Protein AF-A0A1E5IMK6-F1 (afdb_monomer_lite)

Secondary structure (DSSP, 8-state):
-HHHHHHHT-SEEEEETT---HHHHHHHHTTT-EEEEEEE---HHHHHHHHHTHHHHHHHHTT-SEEEESS-EEES---S----

Foldseek 3Di:
DLVVCVVVVAQEDEAEADPQDVVVLVNCVVVVHAYEYAQHDDDPVNVVVCVVVVVVVVVSVQSHQWYHHPVDIDGPDPDDDDDD

pLDDT: mean 80.4, std 14.31, range [30.2, 92.31]

Radius of gyration: 14.08 Å; chains: 1; bounding box: 34×36×30 Å

InterPro domains:
  IPR007507 3-deoxy-D-manno-octulosonic-acid transferase, N-terminal [PF04413] (1-70)
  IPR038107 3-deoxy-D-manno-octulosonic-acid transferase, N-terminal domain superfamily [G3DSA:3.40.50.11720] (1-75)
  IPR039901 3-deoxy-D-manno-octulosonic acid transferase [P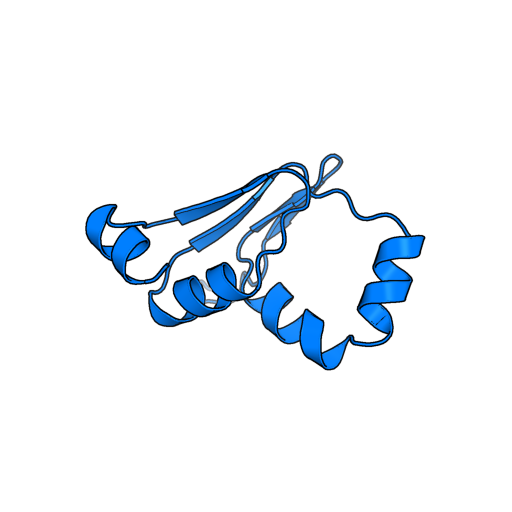THR42755] (2-70)

Structure (mmCIF, N/CA/C/O backbone):
data_AF-A0A1E5IMK6-F1
#
_entry.id   AF-A0A1E5IMK6-F1
#
loop_
_atom_site.group_PDB
_atom_site.id
_atom_site.type_symbol
_atom_site.label_atom_id
_atom_site.label_alt_id
_atom_site.label_comp_id
_atom_site.label_asym_id
_atom_site.label_entity_id
_atom_site.label_seq_id
_atom_site.pdbx_PDB_ins_code
_atom_site.Cartn_x
_atom_site.Cartn_y
_atom_site.Cartn_z
_atom_site.occupancy
_atom_site.B_iso_or_equiv
_atom_site.auth_seq_id
_atom_site.auth_comp_id
_atom_site.auth_asym_id
_atom_site.auth_atom_id
_atom_site.pdbx_PDB_model_num
ATOM 1 N N . MET A 1 1 ? -11.760 8.391 3.974 1.00 78.06 1 MET A N 1
ATOM 2 C CA . MET A 1 1 ? -11.278 6.991 3.993 1.00 78.06 1 MET A CA 1
ATOM 3 C C . MET A 1 1 ? -11.606 6.222 5.265 1.00 78.06 1 MET A C 1
ATOM 5 O O . MET A 1 1 ? -12.363 5.270 5.161 1.00 78.06 1 MET A O 1
ATOM 9 N N . ARG A 1 2 ? -11.160 6.641 6.461 1.00 80.88 2 ARG A N 1
ATOM 10 C CA . ARG A 1 2 ? -11.472 5.955 7.740 1.00 80.88 2 ARG A CA 1
ATOM 11 C C . ARG A 1 2 ? -12.953 5.576 7.913 1.00 80.88 2 ARG A C 1
ATOM 13 O O . ARG A 1 2 ? -13.259 4.417 8.147 1.00 80.88 2 ARG A O 1
ATOM 20 N N . ARG A 1 3 ? -13.858 6.541 7.708 1.00 85.94 3 ARG A N 1
ATOM 21 C CA . ARG A 1 3 ? -15.313 6.337 7.810 1.00 85.94 3 ARG A CA 1
ATOM 22 C C . ARG A 1 3 ? -15.847 5.293 6.823 1.00 85.94 3 ARG A C 1
ATOM 24 O O . ARG A 1 3 ? -16.747 4.550 7.180 1.00 85.94 3 ARG A O 1
ATOM 31 N N . ALA A 1 4 ? -15.298 5.225 5.609 1.00 86.06 4 ALA A N 1
ATOM 32 C CA . ALA A 1 4 ? -15.720 4.234 4.620 1.00 86.06 4 ALA A CA 1
ATOM 33 C C . ALA A 1 4 ? -15.352 2.816 5.077 1.00 86.06 4 ALA A C 1
ATOM 35 O O . ALA A 1 4 ? -16.207 1.941 5.070 1.00 86.06 4 ALA A O 1
ATOM 36 N N . PHE A 1 5 ? -14.126 2.624 5.575 1.00 86.44 5 PHE A N 1
ATOM 37 C CA . PHE A 1 5 ? -13.676 1.343 6.133 1.00 86.44 5 PHE A CA 1
ATOM 38 C C . PHE A 1 5 ? -14.530 0.900 7.329 1.00 86.44 5 PHE A C 1
ATOM 40 O O . PHE A 1 5 ? -14.823 -0.282 7.470 1.00 86.44 5 PHE A O 1
ATOM 47 N N . ASP A 1 6 ? -14.957 1.853 8.163 1.00 87.00 6 ASP A N 1
ATOM 48 C CA . ASP A 1 6 ? -15.808 1.580 9.325 1.00 87.00 6 ASP A CA 1
ATOM 49 C C . ASP A 1 6 ? -17.246 1.220 8.945 1.00 87.00 6 ASP A C 1
ATOM 51 O O . ASP A 1 6 ? -17.814 0.284 9.502 1.00 87.00 6 ASP A O 1
ATOM 55 N N . ILE A 1 7 ? -17.830 1.926 7.973 1.00 91.31 7 ILE A N 1
ATOM 56 C CA . ILE A 1 7 ? -19.187 1.639 7.488 1.00 91.31 7 ILE A CA 1
ATOM 57 C C . ILE A 1 7 ? -19.229 0.283 6.780 1.00 91.31 7 ILE A C 1
ATOM 59 O O . ILE A 1 7 ? -20.134 -0.510 7.021 1.00 91.31 7 ILE A O 1
ATOM 63 N N . ILE A 1 8 ? -18.243 0.019 5.921 1.00 88.94 8 ILE A N 1
ATOM 64 C CA . ILE A 1 8 ? -18.163 -1.209 5.119 1.00 88.94 8 ILE A CA 1
ATOM 65 C C . ILE A 1 8 ? -17.702 -2.398 5.977 1.00 88.94 8 ILE A C 1
ATOM 67 O O . ILE A 1 8 ? -17.890 -3.543 5.578 1.00 88.94 8 ILE A O 1
ATOM 71 N N . LYS A 1 9 ? -17.133 -2.141 7.166 1.00 86.62 9 LYS A N 1
ATOM 72 C CA . LYS A 1 9 ? -16.471 -3.142 8.016 1.00 86.62 9 LYS A CA 1
ATOM 73 C C . LYS A 1 9 ? -15.421 -3.914 7.217 1.00 86.62 9 LYS A C 1
ATOM 75 O O . LYS A 1 9 ? -15.481 -5.128 7.074 1.00 86.62 9 LYS A O 1
ATOM 80 N N . THR A 1 10 ? -14.480 -3.182 6.629 1.00 87.31 10 THR A N 1
ATOM 81 C CA . THR A 1 10 ? -13.467 -3.760 5.742 1.00 87.31 10 THR A CA 1
ATOM 82 C C . THR A 1 10 ? -12.522 -4.679 6.516 1.00 87.31 10 THR A C 1
ATOM 84 O O . THR A 1 10 ? -11.825 -4.221 7.415 1.00 87.31 10 THR A O 1
ATOM 87 N N . TYR A 1 11 ? -12.459 -5.953 6.125 1.00 88.56 11 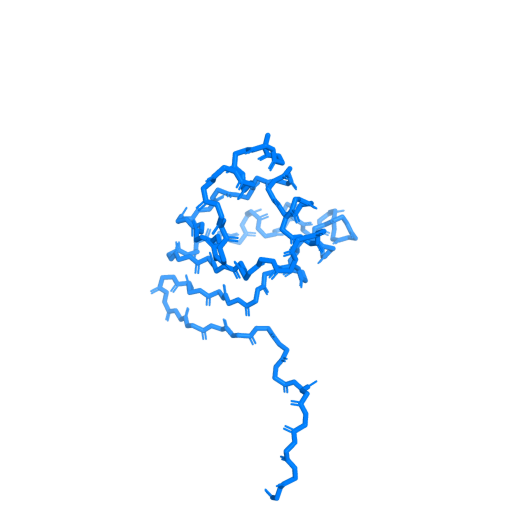TYR A N 1
ATOM 88 C CA . TYR A 1 11 ? -11.512 -6.939 6.669 1.00 88.56 11 TYR A CA 1
ATOM 89 C C . TYR A 1 11 ? -10.272 -7.119 5.784 1.00 88.56 11 TYR A C 1
ATOM 91 O O . TYR A 1 11 ? -9.195 -7.458 6.273 1.00 88.56 11 TYR A O 1
ATOM 99 N N . MET A 1 12 ? -10.415 -6.848 4.484 1.00 89.44 12 MET A N 1
ATOM 100 C CA . MET A 1 12 ? -9.345 -6.942 3.498 1.00 89.44 12 MET A CA 1
ATOM 101 C C . MET A 1 12 ? -9.485 -5.831 2.457 1.00 89.44 12 MET A C 1
ATOM 103 O O . MET A 1 12 ? -10.586 -5.536 1.992 1.00 89.44 12 MET A O 1
ATOM 107 N N . LEU A 1 13 ? -8.360 -5.229 2.095 1.00 89.50 13 LEU A N 1
ATOM 108 C CA . LEU A 1 13 ? -8.202 -4.315 0.980 1.00 89.50 13 LEU A CA 1
ATOM 109 C C . LEU A 1 13 ? -7.496 -5.056 -0.158 1.00 89.50 13 LEU A C 1
ATOM 111 O O . LEU A 1 13 ? -6.361 -5.494 0.010 1.00 89.50 13 LEU A O 1
ATOM 115 N N . MET A 1 14 ? -8.152 -5.156 -1.312 1.00 88.75 14 MET A N 1
ATOM 116 C CA . MET A 1 14 ? -7.547 -5.669 -2.541 1.00 88.75 14 MET A CA 1
ATOM 117 C C . MET A 1 14 ? -7.272 -4.507 -3.495 1.00 88.75 14 MET A C 1
ATOM 119 O O . MET A 1 14 ? -8.189 -3.764 -3.843 1.00 88.75 14 MET A O 1
ATOM 123 N N . LEU A 1 15 ? -6.014 -4.344 -3.895 1.00 86.88 15 LEU A N 1
ATOM 124 C CA . LEU A 1 15 ? -5.558 -3.356 -4.869 1.00 86.88 15 LEU A CA 1
ATOM 125 C C . LEU A 1 15 ? -5.301 -4.064 -6.195 1.00 86.88 15 LEU A C 1
ATOM 127 O O . LEU A 1 15 ? -4.543 -5.026 -6.227 1.00 86.88 15 LEU A O 1
ATOM 131 N N . VAL A 1 16 ? -5.910 -3.598 -7.280 1.00 84.00 16 VAL A N 1
ATOM 132 C CA . VAL A 1 16 ? -5.759 -4.212 -8.606 1.00 84.00 16 VAL A CA 1
ATOM 133 C C . VAL A 1 16 ? -4.813 -3.362 -9.467 1.00 84.00 16 VAL A C 1
ATOM 135 O O . VAL A 1 16 ? -4.799 -2.136 -9.355 1.00 84.00 16 VAL A O 1
ATOM 138 N N . GLU A 1 17 ? -4.002 -4.021 -10.298 1.00 72.00 17 GLU A N 1
ATOM 139 C CA . GLU A 1 17 ? -3.008 -3.448 -11.221 1.00 72.00 17 GLU A CA 1
ATOM 140 C C . GLU A 1 17 ? -1.822 -2.738 -10.548 1.00 72.00 17 GLU A C 1
ATOM 142 O O . GLU A 1 17 ? -0.756 -3.325 -10.402 1.00 72.00 17 GLU A O 1
ATOM 147 N N . THR A 1 18 ? -1.942 -1.454 -10.199 1.00 65.19 18 THR A N 1
ATOM 148 C CA . THR A 1 18 ? -0.840 -0.655 -9.603 1.00 65.19 18 THR A CA 1
ATOM 149 C C . THR A 1 18 ? -1.319 0.591 -8.864 1.00 65.19 18 THR A C 1
ATOM 151 O O . THR A 1 18 ? -0.592 1.574 -8.709 1.00 65.19 18 THR A O 1
ATOM 154 N N . GLU A 1 19 ? -2.545 0.576 -8.360 1.00 69.19 19 GLU A N 1
ATOM 155 C CA . GLU A 1 19 ? -3.081 1.721 -7.637 1.00 69.19 19 GLU A CA 1
ATOM 156 C C . GLU A 1 19 ? -2.556 1.793 -6.190 1.00 69.19 19 GLU A C 1
ATOM 158 O O . GLU A 1 19 ? -3.220 1.416 -5.222 1.00 69.19 19 GLU A O 1
ATOM 163 N N . LEU A 1 20 ? -1.324 2.288 -6.029 1.00 67.56 20 LEU A N 1
ATOM 164 C CA . LEU A 1 20 ? -0.717 2.545 -4.722 1.00 67.56 20 LEU A CA 1
ATOM 165 C C . LEU A 1 20 ? -1.255 3.849 -4.118 1.00 67.56 20 LEU A C 1
ATOM 167 O O . LEU A 1 20 ? -0.649 4.917 -4.220 1.00 67.56 20 LEU A O 1
ATOM 171 N N . TRP A 1 21 ? -2.390 3.759 -3.431 1.00 76.75 21 TRP A N 1
ATOM 172 C CA . TRP A 1 21 ? -2.968 4.888 -2.707 1.00 76.75 21 TRP A CA 1
ATOM 173 C C . TRP A 1 21 ? -2.445 4.951 -1.268 1.00 76.75 21 TRP A C 1
ATOM 175 O O . TRP A 1 21 ? -2.996 4.337 -0.356 1.00 76.75 21 TRP A O 1
ATOM 185 N N . VAL A 1 22 ? -1.408 5.759 -1.043 1.00 72.62 22 VAL A N 1
ATOM 186 C CA . VAL A 1 22 ? -0.744 5.990 0.261 1.00 72.62 22 VAL A CA 1
ATOM 187 C C . VAL A 1 22 ? -1.726 6.201 1.431 1.00 72.62 22 VAL A C 1
ATOM 189 O O . VAL A 1 22 ? -1.551 5.658 2.522 1.00 72.62 22 VAL A O 1
ATOM 192 N N . ILE A 1 23 ? -2.819 6.936 1.204 1.00 77.00 23 ILE A N 1
ATOM 193 C CA . ILE A 1 23 ? -3.851 7.209 2.223 1.00 77.00 23 ILE A CA 1
ATOM 194 C C . ILE A 1 23 ? -4.619 5.933 2.636 1.00 77.00 23 ILE A C 1
ATOM 196 O O . ILE A 1 23 ? -5.082 5.826 3.779 1.00 77.00 23 ILE A O 1
ATOM 200 N N . MET A 1 24 ? -4.757 4.954 1.734 1.00 82.81 24 MET A N 1
ATOM 201 C CA . MET A 1 24 ? -5.395 3.663 2.021 1.00 82.81 24 MET A CA 1
ATOM 202 C C . MET A 1 24 ? -4.511 2.812 2.925 1.00 82.81 24 MET A C 1
ATOM 204 O O . MET A 1 24 ? -5.000 2.342 3.949 1.00 82.81 24 MET A O 1
ATOM 208 N N . PHE A 1 25 ? -3.214 2.728 2.619 1.00 82.62 25 PHE A N 1
ATOM 209 C CA . PHE A 1 25 ? -2.225 2.017 3.434 1.00 82.62 25 PHE A CA 1
ATOM 210 C C . PHE A 1 25 ? -2.154 2.548 4.868 1.00 82.62 25 PHE A C 1
ATOM 212 O O . PHE A 1 25 ? -2.184 1.791 5.835 1.00 82.62 25 PHE A O 1
ATOM 219 N N . TYR A 1 26 ? -2.165 3.871 5.041 1.00 82.56 26 TYR A N 1
ATOM 220 C CA . TYR A 1 26 ? -2.188 4.447 6.386 1.00 82.56 26 TYR A CA 1
ATOM 221 C C . TYR A 1 26 ? -3.454 4.056 7.169 1.00 82.56 26 TYR A C 1
ATOM 223 O O . TYR A 1 26 ? -3.434 3.867 8.388 1.00 82.56 26 TYR A O 1
ATOM 231 N N . THR A 1 27 ? -4.586 3.939 6.472 1.00 83.75 27 THR A N 1
ATOM 232 C CA . THR A 1 27 ? -5.858 3.565 7.097 1.00 83.75 27 THR A CA 1
ATOM 233 C C . THR A 1 27 ? -5.887 2.078 7.463 1.00 83.75 27 THR A C 1
ATOM 235 O O . THR A 1 27 ? -6.408 1.746 8.530 1.00 83.75 27 THR A O 1
ATOM 238 N N . THR A 1 28 ? -5.311 1.201 6.632 1.00 85.38 28 THR A N 1
ATOM 239 C CA . THR A 1 28 ? -5.241 -0.250 6.880 1.00 85.38 28 THR A CA 1
ATOM 240 C C . THR A 1 28 ? -4.311 -0.574 8.046 1.00 85.38 28 THR A C 1
ATOM 242 O O . THR A 1 28 ? -4.719 -1.303 8.952 1.00 85.38 28 THR A O 1
ATOM 245 N N . ALA A 1 29 ? -3.138 0.068 8.106 1.00 82.31 29 ALA A N 1
ATOM 246 C CA . ALA A 1 29 ? -2.159 -0.087 9.185 1.00 82.31 29 ALA A CA 1
ATOM 247 C C . ALA A 1 29 ? -2.761 0.174 10.578 1.00 82.31 29 ALA A C 1
ATOM 249 O O . ALA A 1 29 ? -2.445 -0.495 11.556 1.00 82.31 29 ALA A O 1
ATOM 250 N N . ARG A 1 30 ? -3.684 1.140 10.679 1.00 82.44 30 ARG A N 1
ATOM 251 C CA . ARG A 1 30 ? -4.349 1.513 11.942 1.00 82.44 30 ARG A CA 1
ATOM 252 C C . ARG A 1 30 ? -5.546 0.633 12.306 1.00 82.44 30 ARG A C 1
ATOM 254 O O . ARG A 1 30 ? -6.090 0.805 13.394 1.00 82.44 30 ARG A O 1
ATOM 261 N N . LYS A 1 31 ? -6.007 -0.232 11.401 1.00 82.88 31 LYS A N 1
ATOM 262 C CA . LYS A 1 31 ? -7.250 -1.012 11.543 1.00 82.88 31 LYS A CA 1
ATOM 263 C C . LYS A 1 31 ? -7.049 -2.524 11.420 1.00 82.88 31 LYS A C 1
ATOM 265 O O . LYS A 1 31 ? -8.036 -3.247 11.427 1.00 82.88 31 LYS A O 1
ATOM 270 N N . ASN A 1 32 ? -5.799 -2.986 11.337 1.00 83.25 32 ASN A N 1
ATOM 271 C CA . ASN A 1 32 ? -5.445 -4.398 11.166 1.00 83.25 32 ASN A CA 1
ATOM 272 C C . ASN A 1 32 ? -6.151 -5.044 9.955 1.00 83.25 32 ASN A C 1
ATOM 274 O O . ASN A 1 32 ? -6.595 -6.189 10.002 1.00 83.25 32 ASN A O 1
ATOM 278 N N . VAL A 1 33 ? -6.310 -4.259 8.885 1.00 90.25 33 VAL A N 1
ATOM 279 C CA . VAL A 1 33 ? -6.936 -4.701 7.636 1.00 90.25 33 VAL A CA 1
ATOM 280 C C . VAL A 1 33 ? -5.865 -5.317 6.758 1.00 90.25 33 VAL A C 1
ATOM 282 O O . VAL A 1 33 ? -4.852 -4.667 6.506 1.00 90.25 33 VAL A O 1
ATOM 285 N N . LYS A 1 34 ? -6.120 -6.531 6.266 1.00 90.06 34 LYS A N 1
ATOM 286 C CA . LYS A 1 34 ? -5.205 -7.224 5.357 1.00 90.06 34 LYS A CA 1
ATOM 287 C C . LYS A 1 34 ? -5.125 -6.513 4.017 1.00 90.06 34 LYS A C 1
ATOM 289 O O . LYS A 1 34 ? -6.161 -6.128 3.482 1.00 90.06 34 LYS A O 1
ATOM 294 N N . VAL A 1 35 ? -3.929 -6.351 3.468 1.00 90.62 35 VAL A N 1
ATOM 295 C CA . VAL A 1 35 ? -3.718 -5.692 2.178 1.00 90.62 35 VAL A CA 1
ATOM 296 C C . VAL A 1 35 ? -3.133 -6.673 1.178 1.00 90.62 35 VAL A C 1
ATOM 298 O O . VAL A 1 35 ? -2.074 -7.255 1.398 1.00 90.62 35 VAL A O 1
ATOM 301 N N . VAL A 1 36 ? -3.832 -6.833 0.060 1.00 90.12 36 VAL A N 1
ATOM 302 C CA . VAL A 1 36 ? -3.446 -7.716 -1.038 1.00 90.12 36 VAL A CA 1
ATOM 303 C C . VAL A 1 36 ? -3.350 -6.894 -2.312 1.00 90.12 36 VAL A C 1
ATOM 305 O O . VAL A 1 36 ? -4.258 -6.119 -2.611 1.00 90.12 36 VAL A O 1
ATOM 308 N N . THR A 1 37 ? -2.279 -7.061 -3.080 1.00 88.50 37 THR A N 1
ATOM 309 C CA . THR A 1 37 ? -2.199 -6.539 -4.451 1.00 88.50 37 THR A CA 1
ATOM 310 C C . THR A 1 37 ? -2.442 -7.671 -5.440 1.00 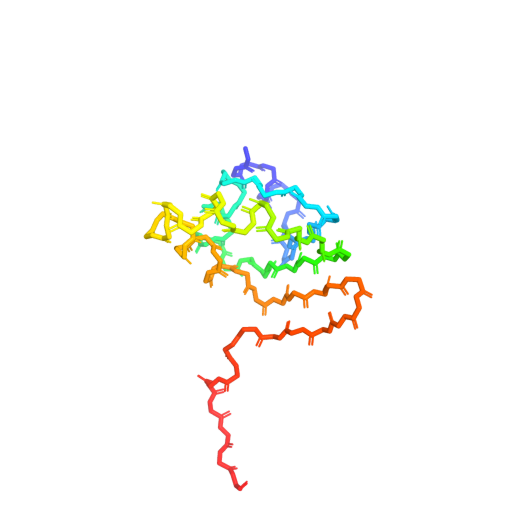88.50 37 THR A C 1
ATOM 312 O O . THR A 1 37 ? -2.014 -8.798 -5.205 1.00 88.50 37 THR A O 1
ATOM 315 N N . ILE A 1 38 ? -3.160 -7.385 -6.523 1.00 88.56 38 ILE A N 1
ATOM 316 C CA . ILE A 1 38 ? -3.535 -8.333 -7.570 1.00 88.56 38 ILE A CA 1
ATOM 317 C C . ILE A 1 38 ? -3.144 -7.748 -8.919 1.00 88.56 38 ILE A C 1
ATOM 319 O O . ILE A 1 38 ? -3.401 -6.575 -9.184 1.00 88.56 38 ILE A O 1
ATOM 323 N N . ASN A 1 39 ? -2.548 -8.569 -9.783 1.00 83.56 39 ASN A N 1
ATOM 324 C CA . ASN A 1 39 ? -1.993 -8.157 -11.073 1.00 83.56 39 ASN A CA 1
ATOM 325 C C . ASN A 1 39 ? -0.979 -7.013 -10.943 1.00 83.56 39 ASN A C 1
ATOM 327 O O . ASN A 1 39 ? -0.910 -6.138 -11.804 1.00 83.56 39 ASN A O 1
ATOM 331 N N . GLY A 1 40 ? -0.194 -7.020 -9.861 1.00 79.81 40 GLY A N 1
ATOM 332 C CA . GLY A 1 40 ? 0.882 -6.060 -9.649 1.00 79.81 40 GLY A CA 1
ATOM 333 C C . GLY A 1 40 ? 1.844 -6.044 -10.838 1.00 79.81 40 GLY A C 1
ATOM 334 O O . GLY A 1 40 ? 2.529 -7.037 -11.076 1.00 79.81 40 GLY A O 1
ATOM 335 N N . ARG A 1 41 ? 1.927 -4.925 -11.570 1.00 80.06 41 ARG A N 1
ATOM 336 C CA . ARG A 1 41 ? 2.902 -4.734 -12.660 1.00 80.06 41 ARG A CA 1
ATOM 337 C C . ARG A 1 41 ? 3.896 -3.642 -12.307 1.00 80.06 41 ARG A C 1
ATOM 339 O O . ARG A 1 41 ? 3.537 -2.478 -12.202 1.00 80.06 41 ARG A O 1
ATOM 346 N N . MET A 1 42 ? 5.177 -3.973 -12.198 1.00 83.62 42 MET A N 1
ATOM 347 C CA . MET A 1 42 ? 6.211 -2.961 -11.988 1.00 83.62 42 MET A CA 1
ATOM 348 C C . MET A 1 42 ? 7.249 -3.009 -13.100 1.00 83.62 42 MET A C 1
ATOM 350 O O . MET A 1 42 ? 7.987 -3.978 -13.241 1.00 83.62 42 MET A O 1
ATOM 354 N N . SER A 1 43 ? 7.330 -1.932 -13.885 1.00 84.94 43 SER A N 1
ATOM 355 C CA . SER A 1 43 ? 8.396 -1.782 -14.877 1.00 84.94 43 SER A CA 1
ATOM 356 C C . SER A 1 43 ? 9.735 -1.458 -14.203 1.00 84.94 43 SER A C 1
ATOM 358 O O . SER A 1 43 ? 9.767 -0.793 -13.163 1.00 84.94 43 SER A O 1
ATOM 360 N N . ALA A 1 44 ? 10.852 -1.832 -14.835 1.00 86.44 44 ALA A N 1
ATOM 361 C CA . ALA A 1 44 ? 12.194 -1.480 -14.357 1.00 86.44 44 ALA A CA 1
ATOM 362 C C . ALA A 1 44 ? 12.384 0.044 -14.201 1.00 86.44 44 ALA A C 1
ATOM 364 O O . ALA A 1 44 ? 12.987 0.510 -13.236 1.00 86.44 44 ALA A O 1
ATOM 365 N N . LYS A 1 45 ? 11.801 0.841 -15.109 1.00 87.38 45 LYS A N 1
ATOM 366 C CA . LYS A 1 45 ? 11.836 2.311 -15.043 1.00 87.38 45 LYS A CA 1
ATOM 367 C C . LYS A 1 45 ? 11.097 2.845 -13.812 1.00 87.38 45 LYS A C 1
ATOM 369 O O . LYS A 1 45 ? 11.596 3.754 -13.152 1.00 87.38 45 LYS A O 1
ATOM 374 N N . SER A 1 46 ? 9.925 2.286 -13.504 1.00 83.25 46 SER A N 1
ATOM 375 C CA . SER A 1 46 ? 9.157 2.649 -12.307 1.00 83.25 46 SER A CA 1
ATOM 376 C C . SER A 1 46 ? 9.919 2.265 -11.042 1.00 83.25 46 SER A C 1
ATOM 378 O O . SER A 1 46 ? 10.044 3.089 -10.139 1.00 83.25 46 SER A O 1
ATOM 380 N N . PHE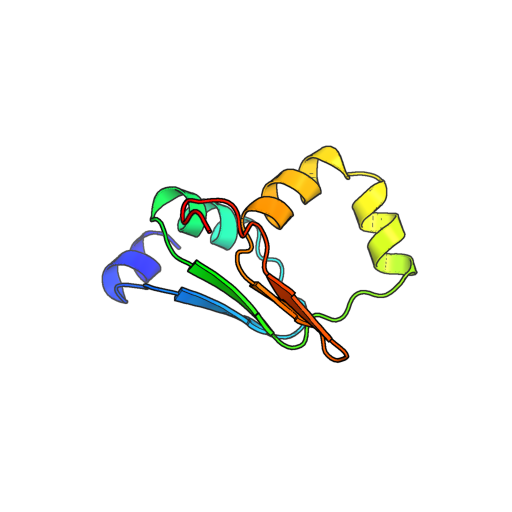 A 1 47 ? 10.495 1.059 -11.004 1.00 86.69 47 PHE A N 1
ATOM 381 C CA . PHE A 1 47 ? 11.284 0.574 -9.872 1.00 86.69 47 PHE A CA 1
ATOM 382 C C . PHE A 1 47 ? 12.471 1.488 -9.547 1.00 86.69 47 PHE A C 1
ATOM 384 O O . PHE A 1 47 ? 12.656 1.865 -8.392 1.00 86.69 47 PHE A O 1
ATOM 391 N N . GLU A 1 48 ? 13.226 1.933 -10.555 1.00 89.75 48 GLU A N 1
ATOM 392 C CA . GLU A 1 48 ? 14.315 2.894 -10.342 1.00 89.75 48 GLU A CA 1
ATOM 393 C C . GLU A 1 48 ? 13.806 4.256 -9.833 1.00 89.75 48 GLU A C 1
ATOM 395 O O . GLU A 1 48 ? 14.487 4.924 -9.054 1.00 89.75 48 GLU A O 1
ATOM 400 N N . GLY A 1 49 ? 12.585 4.656 -10.201 1.00 87.12 49 GLY A N 1
ATOM 401 C CA . GLY A 1 49 ? 11.900 5.812 -9.617 1.00 87.12 49 GLY A CA 1
ATOM 402 C C . GLY A 1 49 ? 11.595 5.630 -8.126 1.00 87.12 49 GLY A C 1
ATOM 403 O O . GLY A 1 49 ? 11.957 6.488 -7.320 1.00 87.12 49 GLY A O 1
ATOM 404 N N . TYR A 1 50 ? 10.998 4.496 -7.747 1.00 86.69 50 TYR A N 1
ATOM 405 C CA . TYR A 1 50 ? 10.710 4.148 -6.349 1.00 86.69 50 TYR A CA 1
ATOM 406 C C . TYR A 1 50 ? 11.988 4.054 -5.505 1.00 86.69 50 TYR A C 1
ATOM 408 O O . TYR A 1 50 ? 12.041 4.545 -4.379 1.00 86.69 50 TYR A O 1
ATOM 416 N N . LYS A 1 51 ? 13.062 3.503 -6.074 1.00 89.25 51 LYS A N 1
ATOM 417 C CA . LYS A 1 51 ? 14.357 3.327 -5.410 1.00 89.25 51 LYS A CA 1
ATOM 418 C C . LYS A 1 51 ? 15.005 4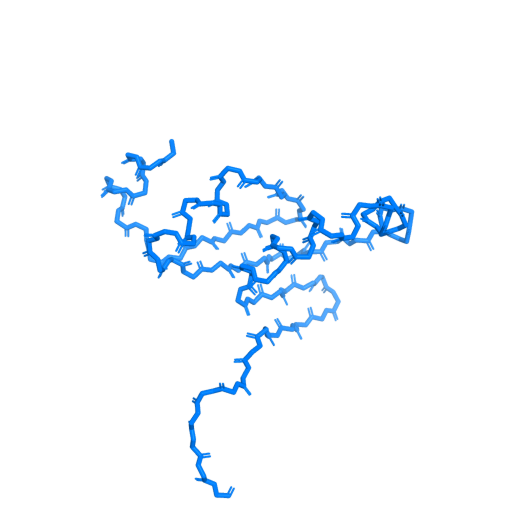.645 -4.975 1.00 89.25 51 LYS A C 1
ATOM 420 O O . LYS A 1 51 ? 15.655 4.674 -3.932 1.00 89.25 51 LYS A O 1
ATOM 425 N N . LYS A 1 52 ? 14.789 5.751 -5.702 1.00 92.31 52 LYS A N 1
ATOM 426 C CA . LYS A 1 52 ? 15.280 7.090 -5.305 1.00 92.31 52 LYS A CA 1
ATOM 427 C C . LYS A 1 52 ? 14.701 7.564 -3.971 1.00 92.31 52 LYS A C 1
ATOM 429 O O . LYS A 1 52 ? 15.360 8.298 -3.245 1.00 92.31 52 LYS A O 1
ATOM 434 N N . LEU A 1 53 ? 13.489 7.122 -3.644 1.00 90.12 53 LEU A N 1
ATOM 435 C CA . LEU A 1 53 ? 12.800 7.405 -2.387 1.00 90.12 53 LEU A CA 1
ATOM 436 C C . LEU A 1 53 ? 12.544 6.106 -1.619 1.00 90.12 53 LEU A C 1
ATOM 438 O O . LEU A 1 53 ? 11.486 5.934 -1.017 1.00 90.12 53 LEU A O 1
ATOM 442 N N . LYS A 1 54 ? 13.516 5.181 -1.640 1.00 88.00 54 LYS A N 1
ATOM 443 C CA . LYS A 1 54 ? 13.378 3.856 -1.023 1.00 88.00 54 LYS A CA 1
ATOM 444 C C . LYS A 1 54 ? 12.876 3.948 0.417 1.00 88.00 54 LYS A C 1
ATOM 446 O O . LYS A 1 54 ? 11.971 3.212 0.766 1.00 88.00 54 LYS A O 1
ATOM 451 N N . PHE A 1 55 ? 13.412 4.862 1.229 1.00 88.94 55 PHE A N 1
ATOM 452 C CA . PHE A 1 55 ? 13.007 4.992 2.636 1.00 88.94 55 PHE A CA 1
ATOM 453 C C . PHE A 1 55 ? 11.499 5.246 2.795 1.00 88.94 55 PHE A C 1
ATOM 455 O O . PHE A 1 55 ? 10.878 4.672 3.677 1.00 88.94 55 PHE A O 1
ATOM 462 N N . PHE A 1 56 ? 10.917 6.063 1.913 1.00 88.50 56 PHE A N 1
ATOM 463 C CA . PHE A 1 56 ? 9.498 6.393 1.930 1.00 88.50 56 PHE A CA 1
ATOM 464 C C . PHE A 1 56 ? 8.664 5.206 1.451 1.00 88.50 56 PHE A C 1
ATOM 466 O O . PHE A 1 56 ? 7.684 4.837 2.082 1.00 88.50 56 PHE A O 1
ATOM 473 N N . TRP A 1 57 ? 9.063 4.574 0.345 1.00 86.94 57 TRP A N 1
ATOM 474 C CA . TRP A 1 57 ? 8.282 3.493 -0.258 1.00 86.94 57 TRP A CA 1
ATOM 475 C C . TRP A 1 57 ? 8.381 2.161 0.482 1.00 86.94 57 TRP A C 1
ATOM 477 O O . TRP A 1 57 ? 7.415 1.404 0.458 1.00 86.94 57 TRP A O 1
ATOM 487 N N . THR A 1 58 ? 9.499 1.882 1.158 1.00 87.38 58 THR A N 1
ATOM 488 C CA . THR A 1 58 ? 9.652 0.673 1.981 1.00 87.38 58 THR A CA 1
ATOM 489 C C . THR A 1 58 ? 8.593 0.623 3.080 1.00 87.38 58 THR A C 1
ATOM 491 O O . THR A 1 58 ? 7.971 -0.419 3.244 1.00 87.38 58 THR A O 1
ATOM 494 N N . GLU A 1 59 ? 8.310 1.746 3.753 1.00 87.50 59 GLU A N 1
ATOM 495 C CA . GLU A 1 59 ? 7.282 1.807 4.806 1.00 87.50 59 GLU A CA 1
ATOM 496 C C . GLU A 1 59 ? 5.901 1.383 4.281 1.00 87.50 59 GLU A C 1
ATOM 498 O O . GLU A 1 59 ? 5.170 0.665 4.954 1.00 87.50 59 GLU A O 1
ATOM 503 N N . PHE A 1 60 ? 5.544 1.764 3.050 1.00 85.44 60 PHE A N 1
ATOM 504 C CA . PHE A 1 60 ? 4.275 1.349 2.442 1.00 85.44 60 PHE A CA 1
ATOM 505 C C . PHE A 1 60 ? 4.299 -0.085 1.923 1.00 85.44 60 PHE A C 1
ATOM 507 O O . PHE A 1 60 ? 3.287 -0.776 2.001 1.00 85.44 60 PHE A O 1
ATOM 514 N N . ALA A 1 61 ? 5.435 -0.535 1.391 1.00 85.69 61 ALA A N 1
ATOM 515 C CA . ALA A 1 61 ? 5.587 -1.897 0.899 1.00 85.69 61 ALA A CA 1
ATOM 516 C C . ALA A 1 61 ? 5.452 -2.928 2.032 1.00 85.69 61 ALA A C 1
ATOM 518 O O . ALA A 1 61 ? 4.845 -3.973 1.829 1.00 85.69 61 ALA A O 1
ATOM 519 N N . GLU A 1 62 ? 5.943 -2.610 3.232 1.00 87.31 62 GLU A N 1
ATOM 520 C CA . GLU A 1 62 ? 5.809 -3.454 4.429 1.00 87.31 62 GLU A CA 1
ATOM 521 C C . GLU A 1 62 ? 4.360 -3.591 4.925 1.00 87.31 62 GLU A C 1
ATOM 523 O O . GLU A 1 62 ? 4.045 -4.518 5.668 1.00 87.31 62 GLU A O 1
ATOM 528 N N . LEU A 1 63 ? 3.456 -2.701 4.501 1.00 87.94 63 LEU A N 1
ATOM 529 C CA . LEU A 1 63 ? 2.029 -2.777 4.829 1.00 87.94 63 LEU A CA 1
ATOM 530 C C . LEU A 1 63 ? 1.244 -3.717 3.906 1.00 87.94 63 LEU A C 1
ATOM 532 O O . LEU A 1 63 ? 0.049 -3.911 4.124 1.00 87.94 63 LEU A O 1
ATOM 536 N N . ILE A 1 64 ? 1.877 -4.258 2.864 1.00 89.06 64 ILE A N 1
ATOM 537 C CA . ILE A 1 64 ? 1.271 -5.227 1.953 1.00 89.06 64 ILE A CA 1
ATOM 538 C C . ILE A 1 64 ? 1.529 -6.632 2.494 1.00 89.06 64 ILE A C 1
ATOM 540 O O . ILE A 1 64 ? 2.673 -7.070 2.559 1.00 89.06 64 ILE A O 1
ATOM 544 N N . ASP A 1 65 ? 0.466 -7.364 2.826 1.00 90.56 65 ASP A N 1
ATOM 545 C CA . ASP A 1 65 ? 0.578 -8.747 3.296 1.00 90.56 65 ASP A CA 1
ATOM 546 C C . ASP A 1 65 ? 0.860 -9.720 2.138 1.00 90.56 65 ASP A C 1
ATOM 548 O O . ASP A 1 65 ? 1.647 -10.658 2.270 1.00 90.56 65 ASP A O 1
ATOM 552 N N . VAL A 1 66 ? 0.206 -9.518 0.989 1.00 90.50 66 VAL A N 1
ATOM 553 C CA . VAL A 1 66 ? 0.308 -10.414 -0.174 1.00 90.50 66 VAL A CA 1
ATOM 554 C C . VAL A 1 66 ? 0.423 -9.609 -1.462 1.00 90.50 66 VAL A C 1
ATOM 556 O O . VAL A 1 66 ? -0.335 -8.670 -1.699 1.00 90.50 66 VAL A O 1
ATOM 559 N N . VAL A 1 67 ? 1.347 -10.017 -2.324 1.00 89.00 67 VAL A N 1
ATOM 560 C CA . VAL A 1 67 ? 1.541 -9.482 -3.670 1.00 89.00 67 VAL A CA 1
ATOM 561 C C . VAL A 1 67 ? 1.278 -10.598 -4.667 1.00 89.00 67 VAL A C 1
ATOM 563 O O . VAL A 1 67 ? 2.025 -11.566 -4.744 1.00 89.00 67 VAL A O 1
ATOM 566 N N . ILE A 1 68 ? 0.232 -10.451 -5.465 1.00 88.19 68 ILE A N 1
ATOM 567 C CA . ILE A 1 68 ? -0.002 -11.267 -6.651 1.00 88.19 68 ILE A CA 1
ATOM 568 C C . ILE A 1 68 ? 0.428 -10.399 -7.830 1.00 88.19 68 ILE A C 1
ATOM 570 O O . ILE A 1 68 ? -0.309 -9.519 -8.282 1.00 88.19 68 ILE A O 1
ATOM 574 N N . ALA A 1 69 ? 1.663 -10.592 -8.278 1.00 84.88 69 ALA A N 1
ATOM 575 C CA . ALA A 1 69 ? 2.126 -10.050 -9.542 1.00 84.88 69 ALA A CA 1
ATOM 576 C C . ALA A 1 69 ? 1.504 -10.852 -10.690 1.00 84.88 69 ALA A C 1
ATOM 578 O O . ALA A 1 69 ? 1.091 -11.996 -10.512 1.00 84.88 69 ALA A O 1
ATOM 579 N N . GLU A 1 70 ? 1.438 -10.245 -11.870 1.00 80.56 70 GLU A N 1
ATOM 580 C CA . GLU A 1 70 ? 0.909 -10.922 -13.060 1.00 80.56 70 GLU A CA 1
ATOM 581 C C . GLU A 1 70 ? 1.590 -12.276 -13.317 1.00 80.56 70 GLU A C 1
ATOM 583 O O . GLU A 1 70 ? 0.915 -13.259 -13.608 1.00 80.56 70 GLU A O 1
ATOM 588 N N . ASP A 1 71 ? 2.909 -12.331 -13.132 1.00 83.06 71 ASP A N 1
ATOM 589 C CA . ASP A 1 71 ? 3.705 -13.519 -13.438 1.00 83.06 71 ASP A CA 1
ATOM 590 C C . ASP A 1 71 ? 4.036 -14.378 -12.201 1.00 83.06 71 ASP A C 1
ATOM 592 O O . ASP A 1 71 ? 4.577 -15.475 -12.348 1.00 83.06 71 ASP A O 1
ATOM 596 N N . PHE A 1 72 ? 3.769 -13.906 -10.972 1.00 79.75 72 PHE A N 1
ATOM 597 C CA . PHE A 1 72 ? 4.142 -14.627 -9.743 1.00 79.75 72 PHE A CA 1
ATOM 598 C C . PHE A 1 72 ? 3.388 -14.166 -8.486 1.00 79.75 72 PHE A C 1
ATOM 600 O O . PHE A 1 72 ? 2.923 -13.036 -8.390 1.00 79.75 72 PHE A O 1
ATOM 607 N N . VAL A 1 73 ? 3.335 -15.020 -7.459 1.00 82.69 73 VAL A N 1
ATOM 608 C CA . VAL A 1 73 ? 2.741 -14.703 -6.147 1.00 82.69 73 VAL A CA 1
ATOM 609 C C . VAL A 1 73 ? 3.823 -14.651 -5.071 1.00 82.69 73 VAL A C 1
ATOM 611 O O . VAL A 1 73 ? 4.707 -15.503 -5.026 1.00 82.69 73 VAL A O 1
ATOM 614 N N . PHE A 1 74 ? 3.734 -13.662 -4.187 1.00 82.38 74 PHE A N 1
ATOM 615 C CA . PHE A 1 74 ? 4.624 -13.434 -3.056 1.00 82.38 74 PHE A CA 1
ATOM 616 C C . PHE A 1 74 ? 3.819 -13.079 -1.797 1.00 82.38 74 PHE A C 1
ATOM 618 O O . PHE A 1 74 ? 2.842 -12.334 -1.855 1.00 82.38 74 PHE A O 1
ATOM 625 N N . THR A 1 75 ? 4.241 -13.575 -0.636 1.00 83.94 75 THR A N 1
ATOM 626 C CA . THR A 1 75 ? 3.629 -13.270 0.666 1.00 83.94 75 THR A CA 1
ATOM 627 C C . THR A 1 75 ? 4.683 -12.662 1.578 1.00 83.94 75 THR A C 1
ATOM 629 O O . THR A 1 75 ? 5.740 -13.256 1.789 1.00 83.94 75 THR A O 1
ATOM 632 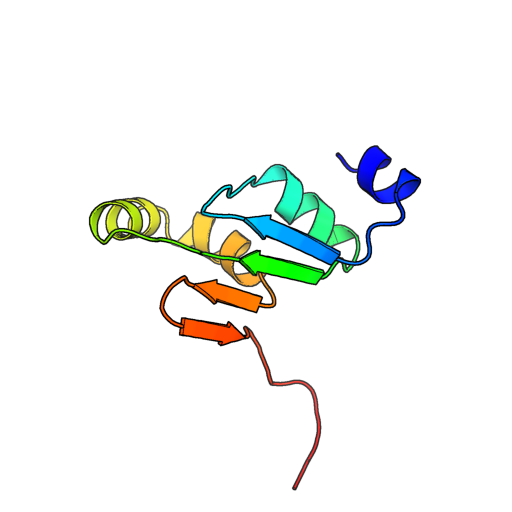N N . ALA A 1 76 ? 4.410 -11.478 2.120 1.00 68.75 76 ALA A N 1
ATOM 633 C CA . ALA A 1 76 ? 5.314 -10.815 3.043 1.00 68.75 76 ALA A CA 1
ATOM 634 C C . ALA A 1 76 ? 5.143 -11.405 4.455 1.00 68.75 76 ALA A C 1
ATOM 636 O O . ALA A 1 76 ? 4.057 -11.367 5.028 1.00 68.75 76 ALA A O 1
ATOM 637 N N . GLY A 1 77 ? 6.223 -11.938 5.036 1.00 57.62 77 GLY A N 1
ATOM 638 C CA . GLY A 1 77 ? 6.303 -12.174 6.483 1.00 57.62 77 GLY A CA 1
ATOM 639 C C . GLY A 1 77 ? 5.674 -13.459 7.038 1.00 57.62 77 GLY A C 1
ATOM 640 O O . GLY A 1 77 ? 5.030 -13.408 8.086 1.00 57.62 77 GLY A O 1
ATOM 641 N N . SER A 1 78 ? 5.944 -14.634 6.455 1.00 46.38 78 SER A N 1
ATOM 642 C CA . SER A 1 78 ? 5.818 -15.905 7.192 1.00 46.38 78 SER A CA 1
ATOM 643 C C . SER A 1 78 ? 6.932 -16.043 8.247 1.00 46.38 78 SER A C 1
ATOM 645 O O . SER A 1 78 ? 7.889 -16.797 8.089 1.00 46.38 78 SER A O 1
ATOM 647 N N . THR A 1 79 ? 6.835 -15.286 9.337 1.00 46.34 79 THR A N 1
ATOM 648 C CA . THR A 1 79 ? 7.435 -15.658 10.627 1.00 46.34 79 THR A CA 1
ATOM 649 C C . THR A 1 79 ? 6.570 -15.098 11.747 1.00 46.34 79 THR A C 1
ATOM 651 O O . THR A 1 79 ? 6.850 -14.042 12.307 1.00 46.34 79 THR A O 1
ATOM 654 N N . ARG A 1 80 ? 5.502 -15.829 12.067 1.00 40.97 80 ARG A N 1
ATOM 655 C CA . ARG A 1 80 ? 4.927 -15.907 13.411 1.00 40.97 80 ARG A CA 1
ATOM 656 C C . ARG A 1 80 ? 4.444 -17.343 13.631 1.00 40.97 80 ARG A C 1
ATOM 658 O O . ARG A 1 80 ? 3.368 -17.693 13.169 1.00 40.97 80 ARG A O 1
ATOM 665 N N . GLU A 1 81 ? 5.318 -18.088 14.310 1.00 35.69 81 GLU A N 1
ATOM 666 C CA . GLU A 1 81 ? 5.101 -19.295 15.127 1.00 35.69 81 GLU A CA 1
ATOM 667 C C . GLU A 1 81 ? 4.616 -20.595 14.465 1.00 35.69 81 GLU A C 1
ATOM 669 O O . GLU A 1 81 ? 3.603 -20.643 13.775 1.00 35.69 81 GLU A O 1
ATOM 674 N N . GLY A 1 82 ? 5.350 -21.671 14.776 1.00 30.20 82 GLY A N 1
ATOM 675 C CA . GLY A 1 82 ? 5.011 -23.061 14.486 1.00 30.20 82 GLY A CA 1
ATOM 676 C C . GLY A 1 82 ? 6.261 -23.895 14.225 1.00 30.20 82 GLY A C 1
ATOM 677 O O . GLY A 1 82 ? 6.652 -24.048 13.076 1.00 30.20 82 GLY A O 1
ATOM 678 N N . GLU A 1 83 ? 6.906 -24.351 15.298 1.00 34.72 83 GLU A N 1
ATOM 679 C CA . GLU A 1 83 ? 7.929 -25.404 15.295 1.00 34.72 83 GLU A CA 1
ATOM 680 C C . GLU A 1 83 ? 7.454 -26.647 14.520 1.00 34.72 83 GLU A C 1
ATOM 682 O O . GLU A 1 83 ? 6.316 -27.072 14.713 1.00 34.72 83 GLU A O 1
ATOM 687 N N . GLU A 1 84 ? 8.316 -27.189 13.650 1.00 31.39 84 GLU A N 1
ATOM 688 C CA . GLU A 1 84 ? 8.774 -28.598 13.570 1.00 31.39 84 GLU A CA 1
ATOM 689 C C . GLU A 1 84 ? 9.623 -28.835 12.307 1.00 31.39 84 GLU A C 1
ATOM 691 O O . GLU A 1 84 ? 9.191 -28.460 11.191 1.00 31.39 84 GLU A O 1
#

Sequence (84 aa):
MRRAFDIIKTYMLMLVETELWVIMFYTTARKNVKVVTINGRMSAKSFEGYKKLKFFWTEFAELIDVVIAEDFVFTAGSTREGEE

Organism: Endomicrobium trichonymphae (NCBI:txid1408204)